Protein AF-A0A1P8FE04-F1 (afdb_monomer_lite)

Foldseek 3Di:
DAAEDPQRLVLVVVVVVPDDDFQKEWEKEWAAWDWDWDQDPVRDIDIDTDHTPGIFIDIDGDDPPDPDPPQWDDHDDSYTYHYYCVVPPDDQQYFYWYDDPNGTGTDHDDD

Secondary structure (DSSP, 8-state):
-EEE-HHHHHHHHHHHHTS-S--EEEEEEEEPPPEEEEE-TTS-EEEEEPPP-EEEEEEEEPPTTS---TTPEEEETTEEEEEE-TT-SS----EEEEEETTEEEEEEPP-

Radius of gyration: 17.4 Å; chains: 1; bounding box: 51×31×40 Å

Structure (mmCIF, N/CA/C/O backbone):
data_AF-A0A1P8FE04-F1
#
_entry.id   AF-A0A1P8FE04-F1
#
loop_
_atom_site.group_PDB
_atom_site.id
_atom_site.type_symbol
_atom_site.label_atom_id
_atom_site.label_alt_id
_atom_site.label_comp_id
_atom_site.label_asym_id
_atom_site.label_entity_id
_atom_site.label_seq_id
_atom_site.pdbx_PDB_ins_code
_atom_site.Cartn_x
_atom_site.Cartn_y
_atom_site.Cartn_z
_atom_site.occupancy
_atom_site.B_iso_or_equiv
_atom_site.auth_seq_id
_atom_site.auth_comp_id
_atom_site.auth_asym_id
_atom_site.auth_atom_id
_atom_site.pdbx_PDB_model_num
ATOM 1 N N . MET A 1 1 ? -10.064 -2.441 -7.027 1.00 86.00 1 MET A N 1
ATOM 2 C CA . MET A 1 1 ? -10.520 -2.697 -5.636 1.00 86.00 1 MET A CA 1
ATOM 3 C C . MET A 1 1 ? -9.326 -3.151 -4.806 1.00 86.00 1 MET A C 1
ATOM 5 O O . MET A 1 1 ? -8.525 -3.913 -5.338 1.00 86.00 1 MET A O 1
ATOM 9 N N . VAL A 1 2 ? -9.183 -2.669 -3.567 1.00 91.25 2 VAL A N 1
ATOM 10 C CA . VAL A 1 2 ? -8.090 -3.050 -2.648 1.00 91.25 2 VAL A CA 1
ATOM 11 C C . VAL A 1 2 ? -8.651 -3.925 -1.538 1.00 91.25 2 VAL A C 1
ATOM 13 O O . VAL A 1 2 ? -9.705 -3.609 -0.995 1.00 91.25 2 VAL A O 1
ATOM 16 N N . THR A 1 3 ? -7.967 -5.018 -1.221 1.00 94.31 3 THR A N 1
ATOM 17 C CA . THR A 1 3 ? -8.332 -5.928 -0.127 1.00 94.31 3 THR A CA 1
ATOM 18 C C . THR A 1 3 ? -7.157 -6.115 0.825 1.00 94.31 3 THR A C 1
ATOM 20 O O . THR A 1 3 ? -6.011 -5.853 0.459 1.00 94.31 3 THR A O 1
ATOM 23 N N . LEU A 1 4 ? -7.440 -6.540 2.055 1.00 95.25 4 LEU A N 1
ATOM 24 C CA . LEU A 1 4 ? -6.432 -6.869 3.056 1.00 95.25 4 LEU A CA 1
ATOM 25 C C . LEU A 1 4 ? -6.477 -8.369 3.344 1.00 95.25 4 LEU A C 1
ATOM 27 O O . LEU A 1 4 ? -7.544 -8.915 3.625 1.00 95.25 4 LEU A O 1
ATOM 31 N N . SER A 1 5 ? -5.314 -9.013 3.337 1.00 95.81 5 SER A N 1
ATOM 32 C CA . SER A 1 5 ? -5.158 -10.342 3.939 1.00 95.81 5 SER A CA 1
ATOM 33 C C . SER A 1 5 ? -5.390 -10.289 5.457 1.00 95.81 5 SER A C 1
ATOM 35 O O . SER A 1 5 ? -5.306 -9.227 6.085 1.00 95.81 5 SER A O 1
ATOM 37 N N . ARG A 1 6 ? -5.632 -11.448 6.080 1.00 95.38 6 ARG A N 1
ATOM 38 C CA . ARG A 1 6 ? -5.832 -11.537 7.539 1.00 95.38 6 ARG A CA 1
ATOM 39 C C . ARG A 1 6 ? -4.591 -11.095 8.308 1.00 95.38 6 ARG A C 1
ATOM 41 O O . ARG A 1 6 ? -4.698 -10.440 9.340 1.00 95.38 6 ARG A O 1
ATOM 48 N N . GLU A 1 7 ? -3.418 -11.422 7.787 1.00 95.38 7 GLU A N 1
ATOM 49 C CA . GLU A 1 7 ? -2.123 -11.071 8.355 1.00 95.38 7 GLU A CA 1
ATOM 50 C C . GLU A 1 7 ? -1.889 -9.558 8.288 1.00 95.38 7 GLU A C 1
ATOM 52 O O . GLU A 1 7 ? -1.388 -8.969 9.245 1.00 95.38 7 GLU A O 1
ATOM 57 N N . ALA A 1 8 ? -2.305 -8.910 7.194 1.00 94.50 8 ALA A N 1
ATOM 58 C CA . ALA A 1 8 ? -2.249 -7.456 7.070 1.00 94.50 8 ALA A CA 1
ATOM 59 C C . ALA A 1 8 ? -3.175 -6.757 8.068 1.00 94.50 8 ALA A C 1
ATOM 61 O O . ALA A 1 8 ? -2.746 -5.798 8.708 1.00 94.50 8 ALA A O 1
ATOM 62 N N . VAL A 1 9 ? -4.397 -7.265 8.255 1.00 94.62 9 VAL A N 1
ATOM 63 C CA . VAL A 1 9 ? -5.325 -6.760 9.280 1.00 94.62 9 VAL A CA 1
ATOM 64 C C . VAL A 1 9 ? -4.702 -6.866 10.673 1.00 94.62 9 VAL A C 1
ATOM 66 O O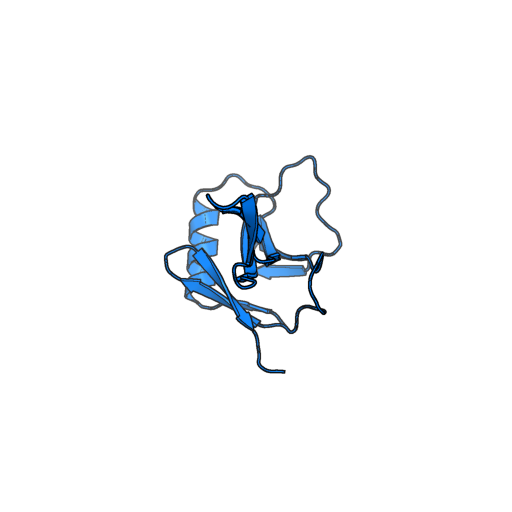 . VAL A 1 9 ? -4.571 -5.855 11.361 1.00 94.62 9 VAL A O 1
ATOM 69 N N . ALA A 1 10 ? -4.223 -8.054 11.052 1.00 93.56 10 ALA A N 1
ATOM 70 C CA . ALA A 1 10 ? -3.605 -8.274 12.358 1.00 93.56 10 ALA A CA 1
ATOM 71 C C . ALA A 1 10 ? -2.371 -7.381 12.577 1.00 93.56 10 ALA A C 1
ATOM 73 O O . ALA A 1 10 ? -2.142 -6.872 13.676 1.00 93.56 10 ALA A O 1
ATOM 74 N N . ARG A 1 11 ? -1.571 -7.153 11.526 1.00 92.19 11 ARG A N 1
ATOM 75 C CA . ARG A 1 11 ? -0.397 -6.278 11.595 1.00 92.19 11 ARG A CA 1
ATOM 76 C C . ARG A 1 11 ? -0.778 -4.814 11.783 1.00 92.19 11 ARG A C 1
ATOM 78 O O . ARG A 1 11 ? -0.124 -4.138 12.574 1.00 92.19 11 ARG A O 1
ATOM 85 N N . ILE A 1 12 ? -1.803 -4.334 11.078 1.00 92.00 12 ILE A N 1
ATOM 86 C CA . ILE A 1 12 ? -2.337 -2.980 11.256 1.00 92.00 12 ILE A CA 1
ATOM 87 C C . ILE A 1 12 ? -2.799 -2.805 12.701 1.00 92.00 12 ILE A C 1
ATOM 89 O O . ILE A 1 12 ? -2.305 -1.920 13.389 1.00 92.00 12 ILE A O 1
ATOM 93 N N . GLU A 1 13 ? -3.668 -3.687 13.189 1.00 91.75 13 GLU A N 1
ATOM 94 C CA . GLU A 1 13 ? -4.211 -3.606 14.550 1.00 91.75 13 GLU A CA 1
ATOM 95 C C . GLU A 1 13 ? -3.105 -3.619 15.610 1.00 91.75 13 GLU A C 1
ATOM 97 O O . GLU A 1 13 ? -3.118 -2.813 16.542 1.00 91.75 13 GLU A O 1
ATOM 102 N N . HIS A 1 14 ? -2.090 -4.467 15.428 1.00 90.31 14 HIS A N 1
ATOM 103 C CA . HIS A 1 14 ? -0.929 -4.499 16.307 1.00 90.31 14 HIS A CA 1
ATOM 104 C C . HIS A 1 14 ? -0.160 -3.167 16.316 1.00 90.31 14 HIS A C 1
ATOM 106 O O . HIS A 1 14 ? 0.172 -2.670 17.391 1.00 90.31 14 HIS A O 1
ATOM 112 N N . LEU A 1 15 ? 0.099 -2.568 15.148 1.00 87.50 15 LEU A N 1
ATOM 113 C CA . LEU A 1 15 ? 0.811 -1.288 15.046 1.00 87.50 15 LEU A CA 1
ATOM 114 C C . LEU A 1 15 ? 0.011 -0.129 15.654 1.00 87.50 15 LEU A C 1
ATOM 116 O O . LEU A 1 15 ? 0.595 0.729 16.312 1.00 87.50 15 LEU A O 1
ATOM 120 N N . LEU A 1 16 ? -1.313 -0.134 15.490 1.00 86.56 16 LEU A N 1
ATOM 121 C CA . LEU A 1 16 ? -2.196 0.880 16.067 1.00 86.56 16 LEU A CA 1
ATOM 122 C C . LEU A 1 16 ? -2.300 0.770 17.589 1.00 86.56 16 LEU A C 1
ATOM 124 O O . LEU A 1 16 ? -2.359 1.790 18.267 1.00 86.56 16 LEU A O 1
ATOM 128 N N . SER A 1 17 ? -2.275 -0.446 18.143 1.00 85.19 17 SER A N 1
ATOM 129 C CA . SER A 1 17 ? -2.424 -0.653 19.591 1.00 85.19 17 SER A CA 1
ATOM 130 C C . SER A 1 17 ? -1.330 0.011 20.442 1.00 85.19 17 SER A C 1
ATOM 132 O O . SER A 1 17 ? -1.557 0.294 21.616 1.00 85.19 17 SER A O 1
ATOM 134 N N . GLY A 1 18 ? -0.152 0.266 19.860 1.00 79.00 18 GLY A N 1
ATOM 135 C CA . GLY A 1 18 ? 0.982 0.918 20.522 1.00 79.00 18 GLY A CA 1
ATOM 136 C C . GLY A 1 18 ? 1.225 2.367 20.094 1.00 79.00 18 GLY A C 1
ATOM 137 O O . GLY A 1 18 ? 2.242 2.941 20.479 1.00 79.00 18 GLY A O 1
ATOM 138 N N . ALA A 1 19 ? 0.347 2.941 19.271 1.00 77.31 19 ALA A N 1
ATOM 139 C CA . ALA A 1 19 ? 0.528 4.257 18.678 1.00 77.31 19 ALA A CA 1
ATOM 140 C C . ALA A 1 19 ? -0.246 5.366 19.406 1.00 77.31 19 ALA A C 1
ATOM 142 O O . ALA A 1 19 ? -1.304 5.137 19.987 1.00 77.31 19 ALA A O 1
ATOM 143 N N . GLU A 1 20 ? 0.259 6.599 19.313 1.00 73.69 20 GLU A N 1
ATOM 144 C CA . GLU A 1 20 ? -0.521 7.789 19.665 1.00 73.69 20 GLU A CA 1
ATOM 145 C C . GLU A 1 20 ? -1.707 7.973 18.696 1.00 73.69 20 GLU A C 1
ATOM 147 O O . GLU A 1 20 ? -1.614 7.564 17.533 1.00 73.69 20 GLU A O 1
ATOM 152 N N . PRO A 1 21 ? -2.817 8.595 19.140 1.00 65.44 21 PRO A N 1
ATOM 153 C CA . PRO A 1 21 ? -3.974 8.857 18.291 1.00 65.44 21 PRO A CA 1
ATOM 154 C C . PRO A 1 21 ? -3.615 9.869 17.195 1.00 65.44 21 PRO A C 1
ATOM 156 O O . PRO A 1 21 ? -3.572 11.079 17.420 1.00 65.44 21 PRO A O 1
ATOM 159 N N . ILE A 1 22 ? -3.345 9.346 16.002 1.00 75.75 22 ILE A N 1
ATOM 160 C CA . ILE A 1 22 ? -3.048 10.083 14.772 1.00 75.75 22 ILE A CA 1
ATOM 161 C C . ILE A 1 22 ? -3.822 9.451 13.617 1.00 75.75 22 ILE A C 1
ATOM 163 O O . ILE A 1 22 ? -4.171 8.273 13.679 1.00 75.75 22 ILE A O 1
ATOM 167 N N . ASP A 1 23 ? -4.058 10.206 12.546 1.00 78.56 23 ASP A N 1
ATOM 168 C CA . ASP A 1 23 ? -4.640 9.635 11.331 1.00 78.56 23 ASP A CA 1
ATOM 169 C C . ASP A 1 23 ? -3.641 8.657 10.694 1.00 78.56 23 ASP A C 1
ATOM 171 O O . ASP A 1 23 ? -2.502 9.019 10.379 1.00 78.56 23 ASP A O 1
ATOM 175 N N . TRP A 1 24 ? -4.052 7.409 10.492 1.00 86.31 24 TRP A N 1
ATOM 176 C CA . TRP A 1 24 ? -3.207 6.378 9.895 1.00 86.31 24 TRP A CA 1
ATOM 177 C C . TRP A 1 24 ? -3.556 6.167 8.432 1.00 86.31 24 TRP A C 1
ATOM 179 O O . TRP A 1 24 ? -4.724 6.042 8.061 1.00 86.31 24 TRP A O 1
ATOM 189 N N . PHE A 1 25 ? -2.528 6.084 7.591 1.00 88.38 25 PHE A N 1
ATOM 190 C CA . PHE A 1 25 ? -2.696 5.850 6.166 1.00 88.38 25 PHE A CA 1
ATOM 191 C C . PHE A 1 25 ? -1.918 4.624 5.732 1.00 88.38 25 PHE A C 1
ATOM 193 O O . PHE A 1 25 ? -0.713 4.527 5.959 1.00 88.38 25 PHE A O 1
ATOM 200 N N . LEU A 1 26 ? -2.598 3.717 5.040 1.00 91.25 26 LEU A N 1
ATOM 201 C CA . LEU A 1 26 ? -1.929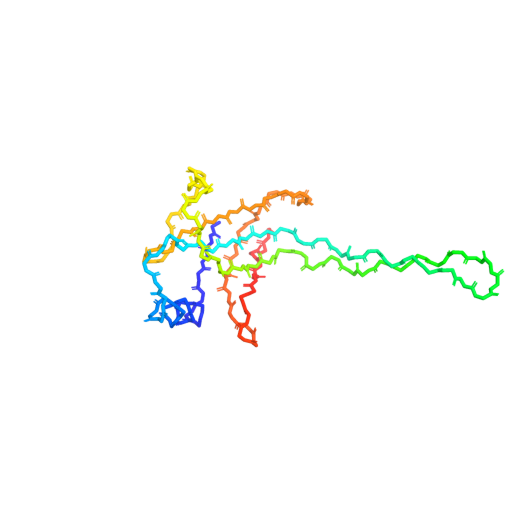 2.740 4.203 1.00 91.25 26 LEU A CA 1
ATOM 202 C C . LEU A 1 26 ? -1.715 3.372 2.827 1.00 91.25 26 LEU A C 1
ATOM 204 O O . LEU A 1 26 ? -2.671 3.659 2.106 1.00 91.25 26 LEU A O 1
ATOM 208 N N . VAL A 1 27 ? -0.458 3.616 2.478 1.00 91.19 27 VAL A N 1
ATOM 209 C CA . VAL A 1 27 ? -0.060 4.264 1.232 1.00 91.19 27 VAL A CA 1
ATOM 210 C C . VAL A 1 27 ? 0.378 3.203 0.235 1.00 91.19 27 VAL A C 1
ATOM 212 O O . VAL A 1 27 ? 1.357 2.502 0.474 1.00 91.19 27 VAL A O 1
ATOM 215 N N . ILE A 1 28 ? -0.318 3.110 -0.895 1.00 92.06 28 ILE A N 1
ATOM 216 C CA . ILE A 1 28 ? 0.108 2.318 -2.051 1.00 92.06 28 ILE A CA 1
ATOM 217 C C . ILE A 1 28 ? 0.778 3.262 -3.045 1.00 92.06 28 ILE A C 1
ATOM 219 O O . ILE A 1 28 ? 0.163 4.235 -3.473 1.00 92.06 28 ILE A O 1
ATOM 223 N N . SER A 1 29 ? 2.027 2.996 -3.420 1.00 90.31 29 SER A N 1
ATOM 224 C CA . SER A 1 29 ? 2.780 3.842 -4.355 1.00 90.31 29 SER A CA 1
ATOM 225 C C . SER A 1 29 ? 3.605 3.020 -5.340 1.00 90.31 29 SER A C 1
ATOM 227 O O . SER A 1 29 ? 3.915 1.859 -5.075 1.00 90.31 29 SER A O 1
ATOM 229 N N . TRP A 1 30 ? 3.948 3.607 -6.488 1.00 89.75 30 TRP A N 1
ATOM 230 C CA . TRP A 1 30 ? 4.855 2.984 -7.452 1.00 89.75 30 TRP A CA 1
ATOM 231 C C . TRP A 1 30 ? 6.306 3.353 -7.150 1.00 89.75 30 TRP A C 1
ATOM 233 O O . TRP A 1 30 ? 6.661 4.533 -7.097 1.00 89.75 30 TRP A O 1
ATOM 243 N N . ARG A 1 31 ? 7.169 2.347 -7.003 1.00 87.31 31 ARG A N 1
ATOM 244 C CA . ARG A 1 31 ? 8.599 2.536 -6.770 1.00 87.31 31 ARG A CA 1
ATOM 245 C C . ARG A 1 31 ? 9.411 2.058 -7.969 1.00 87.31 31 ARG A C 1
ATOM 247 O O . ARG A 1 31 ? 9.404 0.887 -8.347 1.00 87.31 31 ARG A O 1
ATOM 254 N N . LYS A 1 32 ? 10.137 3.008 -8.558 1.00 81.81 32 LYS A N 1
ATOM 255 C CA . LYS A 1 32 ? 11.049 2.776 -9.678 1.00 81.81 32 LYS A CA 1
ATOM 256 C C . LYS A 1 32 ? 12.367 2.182 -9.187 1.00 81.81 32 LYS A C 1
ATOM 258 O O . LYS A 1 32 ? 12.863 2.584 -8.136 1.00 81.81 32 LYS A O 1
ATOM 263 N N . GLY A 1 33 ? 12.955 1.296 -9.982 1.00 78.12 33 GLY A N 1
ATOM 264 C CA . GLY A 1 33 ? 14.287 0.764 -9.736 1.00 78.12 33 GLY A CA 1
ATOM 265 C C . GLY A 1 33 ? 15.332 1.877 -9.795 1.00 78.12 33 GLY A C 1
ATOM 266 O O . GLY A 1 33 ? 15.263 2.797 -10.623 1.00 78.12 33 GLY A O 1
ATOM 267 N N . THR A 1 34 ? 16.314 1.812 -8.904 1.00 74.94 34 THR A N 1
ATOM 268 C CA . THR A 1 34 ? 17.459 2.721 -8.910 1.00 74.94 34 THR A CA 1
ATOM 269 C C . THR A 1 34 ? 18.349 2.451 -10.126 1.00 74.94 34 THR A C 1
ATOM 271 O O . THR A 1 34 ? 18.574 1.306 -10.534 1.00 74.94 34 THR A O 1
ATOM 274 N N . ALA A 1 35 ? 18.852 3.527 -10.732 1.00 74.00 35 ALA A N 1
ATOM 275 C CA . ALA A 1 35 ? 19.900 3.447 -11.739 1.00 74.00 35 ALA A CA 1
ATOM 276 C C . ALA A 1 35 ? 21.249 3.628 -11.044 1.00 74.00 35 ALA A C 1
ATOM 278 O O . ALA A 1 35 ? 21.474 4.648 -10.393 1.00 74.00 35 ALA A O 1
ATOM 279 N N . ASP A 1 36 ? 22.130 2.647 -11.190 1.00 72.06 36 ASP A N 1
ATOM 280 C CA . ASP A 1 36 ? 23.504 2.720 -10.724 1.00 72.06 36 ASP A CA 1
ATOM 281 C C . ASP A 1 36 ? 24.411 3.038 -11.916 1.00 72.06 36 ASP A C 1
ATOM 283 O O . ASP A 1 36 ? 24.424 2.330 -12.930 1.00 72.06 36 ASP A O 1
ATOM 287 N N . VAL A 1 37 ? 25.128 4.153 -11.805 1.00 73.25 37 VAL A N 1
ATOM 288 C CA . VAL A 1 37 ? 26.017 4.669 -12.844 1.00 73.25 37 VAL A CA 1
ATOM 289 C C . VAL A 1 37 ? 27.430 4.59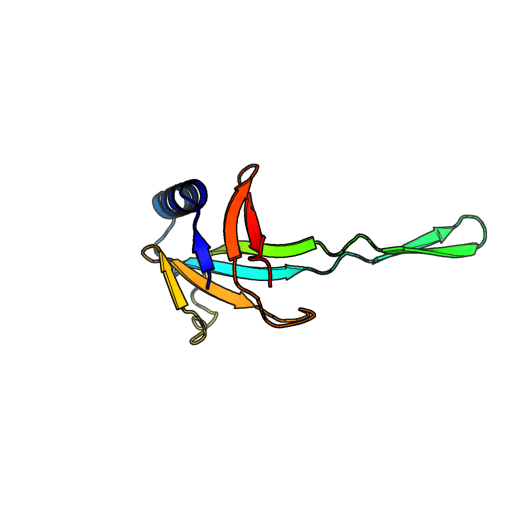9 -12.306 1.00 73.25 37 VAL A C 1
ATOM 291 O O . VAL A 1 37 ? 27.812 5.371 -11.425 1.00 73.25 37 VAL A O 1
ATOM 294 N N . ARG A 1 38 ? 28.225 3.677 -12.846 1.00 76.19 38 ARG A N 1
ATOM 295 C CA . ARG A 1 38 ? 29.596 3.440 -12.385 1.00 76.19 38 ARG A CA 1
ATOM 296 C C . ARG A 1 38 ? 30.569 3.711 -13.520 1.00 76.19 38 ARG A C 1
ATOM 298 O O . ARG A 1 38 ? 30.383 3.213 -14.627 1.00 76.19 38 ARG A O 1
ATOM 305 N N . ARG A 1 39 ? 31.640 4.460 -13.251 1.00 63.69 39 ARG A N 1
ATOM 306 C CA . ARG A 1 39 ? 32.789 4.508 -14.166 1.00 63.69 39 ARG A CA 1
ATOM 307 C C . ARG A 1 39 ? 33.600 3.230 -14.010 1.00 63.69 39 ARG A C 1
ATOM 309 O O . ARG A 1 39 ? 33.976 2.870 -12.896 1.00 63.69 39 ARG A O 1
ATOM 316 N N . THR A 1 40 ? 33.846 2.542 -15.115 1.00 71.06 40 THR A N 1
ATOM 317 C CA . THR A 1 40 ? 34.722 1.373 -15.152 1.00 71.06 40 THR A CA 1
ATOM 318 C C . THR A 1 40 ? 36.184 1.827 -15.119 1.00 71.06 40 THR A C 1
ATOM 320 O O . THR A 1 40 ? 36.516 2.963 -15.471 1.00 71.06 40 THR A O 1
ATOM 323 N N . GLY A 1 41 ? 37.088 0.931 -14.713 1.00 66.06 41 GLY A N 1
ATOM 324 C CA . GLY A 1 41 ? 38.532 1.203 -14.684 1.00 66.06 41 GLY A CA 1
ATOM 325 C C . GLY A 1 41 ? 39.156 1.516 -16.055 1.00 66.06 41 GLY A C 1
ATOM 326 O O . GLY A 1 41 ? 40.296 1.961 -16.106 1.00 66.06 41 GLY A O 1
ATOM 327 N N . THR A 1 42 ? 38.418 1.317 -17.153 1.00 77.50 42 THR A N 1
ATOM 328 C CA . THR A 1 42 ? 38.827 1.615 -18.538 1.00 77.50 42 THR A CA 1
ATOM 329 C C . THR A 1 42 ? 38.367 2.996 -19.021 1.00 77.50 42 THR A C 1
ATOM 331 O O . THR A 1 42 ? 38.664 3.376 -20.150 1.00 77.50 42 THR A O 1
ATOM 334 N N . GLY A 1 43 ? 37.663 3.767 -18.182 1.00 72.38 43 GLY A N 1
ATOM 335 C CA . GLY A 1 43 ? 37.113 5.079 -18.543 1.00 72.38 43 GLY A CA 1
ATOM 336 C C . GLY A 1 43 ? 35.722 5.026 -19.185 1.00 72.38 43 GLY A C 1
ATOM 337 O O . GLY A 1 43 ? 35.150 6.076 -19.477 1.00 72.38 43 GLY A O 1
ATOM 338 N N . GLU A 1 44 ? 35.150 3.833 -19.357 1.00 76.06 44 GLU A N 1
ATOM 339 C CA . GLU A 1 44 ? 33.779 3.652 -19.836 1.00 76.06 44 GLU A CA 1
ATOM 340 C C . GLU A 1 44 ? 32.766 3.888 -18.704 1.00 76.06 44 GLU A C 1
ATOM 342 O O . GLU A 1 44 ? 33.076 3.801 -17.513 1.00 76.06 44 GLU A O 1
ATOM 347 N N . VAL A 1 45 ? 31.524 4.207 -19.065 1.00 76.25 45 VAL A N 1
ATOM 348 C CA . VAL A 1 45 ? 30.421 4.350 -18.107 1.00 76.25 45 VAL A CA 1
ATOM 349 C C . VAL A 1 45 ? 29.533 3.118 -18.216 1.00 76.25 45 VAL A C 1
ATOM 351 O O . VAL A 1 45 ? 28.929 2.879 -19.259 1.00 76.25 45 VAL A O 1
ATOM 354 N N . SER A 1 46 ? 29.446 2.349 -17.133 1.00 74.88 46 SER A N 1
ATOM 355 C CA . SER A 1 46 ? 28.504 1.243 -16.999 1.00 74.88 46 SER A CA 1
ATOM 356 C C . SER A 1 46 ? 27.203 1.743 -16.380 1.00 74.88 46 SER A C 1
ATOM 358 O O . SER A 1 46 ? 27.210 2.428 -15.352 1.00 74.88 46 SER A O 1
ATOM 360 N N . TRP A 1 47 ? 26.094 1.384 -17.021 1.00 70.06 47 TRP A N 1
ATOM 361 C CA . TRP A 1 47 ? 24.742 1.679 -16.568 1.00 70.06 47 TRP A CA 1
ATOM 362 C C . TRP A 1 47 ? 24.082 0.364 -16.169 1.00 70.06 47 TRP A C 1
ATOM 364 O O . TRP A 1 47 ? 23.791 -0.469 -17.027 1.00 70.06 47 TRP A O 1
ATOM 374 N N . ALA A 1 48 ? 23.833 0.176 -14.877 1.00 73.38 48 ALA A N 1
ATOM 375 C CA . ALA A 1 48 ? 23.040 -0.938 -14.380 1.00 73.38 48 ALA A CA 1
ATOM 376 C C . ALA A 1 48 ? 21.726 -0.384 -13.831 1.00 73.38 48 ALA A C 1
ATOM 378 O O . ALA A 1 48 ? 21.724 0.476 -12.951 1.00 73.38 48 ALA A O 1
ATOM 379 N N . ARG A 1 49 ? 20.593 -0.859 -14.350 1.00 68.69 49 ARG A N 1
ATOM 380 C CA . ARG A 1 49 ? 19.288 -0.540 -13.769 1.00 68.69 49 ARG A CA 1
ATOM 381 C C . ARG A 1 49 ? 18.840 -1.712 -12.920 1.00 68.69 49 ARG A C 1
ATOM 383 O O . ARG A 1 49 ? 18.774 -2.833 -13.422 1.00 68.69 49 ARG A O 1
ATOM 390 N N . THR A 1 50 ? 18.529 -1.456 -11.656 1.00 77.88 50 THR A N 1
ATOM 391 C CA . THR A 1 50 ? 17.767 -2.437 -10.884 1.00 77.88 50 THR A CA 1
ATOM 392 C C . THR A 1 50 ? 16.354 -2.539 -11.473 1.00 77.88 50 THR A C 1
ATOM 394 O O . THR A 1 50 ? 15.852 -1.548 -12.018 1.00 77.88 50 THR A O 1
ATOM 397 N N . PRO A 1 51 ? 15.724 -3.726 -11.447 1.00 79.56 51 PRO A N 1
ATOM 398 C CA . PRO A 1 51 ? 14.327 -3.862 -11.843 1.00 79.56 51 PRO A CA 1
ATOM 399 C C . PRO A 1 51 ? 13.442 -2.917 -11.025 1.00 79.56 51 PRO A C 1
ATOM 401 O O . PRO A 1 51 ? 13.751 -2.625 -9.870 1.00 79.56 51 PRO A O 1
ATOM 404 N N . ASP A 1 52 ? 12.344 -2.450 -11.617 1.00 83.31 52 ASP A N 1
ATOM 405 C CA . ASP A 1 52 ? 11.347 -1.698 -10.860 1.00 83.31 52 ASP A CA 1
ATOM 406 C C . ASP A 1 52 ? 10.777 -2.580 -9.740 1.00 83.31 52 ASP A C 1
ATOM 408 O O . ASP A 1 52 ? 10.411 -3.730 -9.978 1.00 83.31 52 ASP A O 1
ATOM 412 N N . GLU A 1 53 ? 10.696 -2.039 -8.521 1.00 81.12 53 GLU A N 1
ATOM 413 C CA . GLU A 1 53 ? 10.070 -2.730 -7.382 1.00 81.12 53 GLU A CA 1
ATOM 414 C C . GLU A 1 53 ? 8.549 -2.843 -7.571 1.00 81.12 53 GLU A C 1
ATOM 416 O O . GLU A 1 53 ? 7.911 -3.748 -7.037 1.00 81.12 53 GLU A O 1
ATOM 421 N N . GLY A 1 54 ? 7.973 -1.944 -8.373 1.00 87.88 54 GLY A N 1
ATOM 422 C CA . GLY A 1 54 ? 6.562 -1.944 -8.721 1.00 87.88 54 GLY A CA 1
ATOM 423 C C . GLY A 1 54 ? 5.697 -1.271 -7.660 1.00 87.88 54 GLY A C 1
ATOM 424 O O . GLY A 1 54 ? 6.103 -0.285 -7.041 1.00 87.88 54 GLY A O 1
ATOM 425 N N . TRP A 1 55 ? 4.474 -1.768 -7.478 1.00 90.75 55 TRP A N 1
ATOM 426 C CA . TRP A 1 55 ? 3.559 -1.254 -6.462 1.00 90.75 55 TRP A CA 1
ATOM 427 C C . TRP A 1 55 ? 3.949 -1.761 -5.075 1.00 90.75 55 TRP A C 1
ATOM 429 O O . TRP A 1 55 ? 3.997 -2.965 -4.832 1.00 90.75 55 TRP A O 1
ATOM 439 N N . VAL A 1 56 ? 4.173 -0.833 -4.151 1.00 90.38 56 VAL A N 1
ATOM 440 C CA . VAL A 1 56 ? 4.520 -1.111 -2.754 1.00 90.38 56 VAL A CA 1
ATOM 441 C C . VAL A 1 56 ? 3.472 -0.518 -1.821 1.00 90.38 56 VAL A C 1
ATOM 443 O O . VAL A 1 56 ? 2.828 0.472 -2.169 1.00 90.38 56 VAL A O 1
ATOM 446 N N . ALA A 1 57 ? 3.308 -1.118 -0.642 1.00 91.75 57 ALA A N 1
ATOM 447 C CA . ALA A 1 57 ? 2.423 -0.626 0.407 1.00 91.75 57 ALA A CA 1
ATOM 448 C C . ALA A 1 57 ? 3.228 -0.277 1.660 1.00 91.75 57 ALA A C 1
ATOM 450 O O . ALA A 1 57 ? 4.101 -1.034 2.074 1.00 91.75 57 ALA A O 1
ATOM 451 N N . GLU A 1 58 ? 2.908 0.849 2.282 1.00 90.50 58 GLU A N 1
ATOM 452 C CA . GLU A 1 58 ? 3.528 1.296 3.527 1.00 90.50 58 GLU A CA 1
ATOM 453 C C . GLU A 1 58 ? 2.456 1.840 4.469 1.00 90.50 58 GLU A C 1
ATOM 455 O O . GLU A 1 58 ? 1.581 2.594 4.049 1.00 90.50 58 GLU A O 1
ATOM 460 N N . LEU A 1 59 ? 2.513 1.461 5.747 1.00 88.12 59 LEU A N 1
ATOM 461 C CA . LEU A 1 59 ? 1.659 2.055 6.770 1.00 88.12 59 LEU A CA 1
ATOM 462 C C . LEU A 1 59 ? 2.389 3.247 7.390 1.00 88.12 59 LEU A C 1
ATOM 464 O O . LEU A 1 59 ? 3.435 3.077 8.014 1.00 88.12 59 LEU A O 1
ATOM 468 N N . ALA A 1 60 ? 1.822 4.438 7.236 1.00 82.06 60 ALA A N 1
ATOM 469 C CA . ALA A 1 60 ? 2.397 5.678 7.724 1.00 82.06 60 ALA A CA 1
ATOM 470 C C . ALA A 1 60 ? 1.407 6.428 8.621 1.00 82.06 60 ALA A C 1
ATOM 472 O O . ALA A 1 60 ? 0.241 6.627 8.274 1.00 82.06 60 ALA A O 1
ATOM 473 N N . GLY A 1 61 ? 1.907 6.885 9.768 1.00 74.06 61 GLY A N 1
ATOM 474 C CA . GLY A 1 61 ? 1.205 7.827 10.628 1.00 74.06 61 GLY A CA 1
ATOM 475 C C . GLY A 1 61 ? 1.283 9.232 10.043 1.00 74.06 61 GLY A C 1
ATOM 476 O O . GLY A 1 61 ? 2.362 9.720 9.687 1.00 74.06 61 GLY A O 1
ATOM 477 N N . TRP A 1 62 ? 0.146 9.897 9.924 1.00 70.38 62 TRP A N 1
ATOM 478 C CA . TRP A 1 62 ? 0.087 11.247 9.402 1.00 70.38 62 TRP A CA 1
ATOM 479 C C . TRP A 1 62 ? 0.426 12.272 10.479 1.00 70.38 62 TRP A C 1
ATOM 481 O O . TRP A 1 62 ? 0.017 12.162 11.633 1.00 70.38 62 TRP A O 1
ATOM 491 N N . LYS A 1 63 ? 1.206 13.288 10.096 1.00 60.78 63 LYS A N 1
ATOM 492 C CA . LYS A 1 63 ? 1.599 14.368 11.005 1.00 60.78 63 LYS A CA 1
ATOM 493 C C . LYS A 1 63 ? 0.638 15.559 10.867 1.00 60.78 63 LYS A C 1
ATOM 495 O O . LYS A 1 63 ? 0.416 15.970 9.727 1.00 60.78 63 LYS A O 1
ATOM 500 N N . PRO A 1 64 ? 0.229 16.200 11.985 1.00 52.47 64 PRO A N 1
ATOM 501 C CA . PRO A 1 64 ? -0.739 17.310 12.072 1.00 52.47 64 PRO A CA 1
ATOM 502 C C . PRO A 1 64 ? -0.619 18.452 11.050 1.00 52.47 64 PRO A C 1
ATOM 504 O O . PRO A 1 64 ? -1.583 19.165 10.797 1.00 52.47 64 PRO A O 1
ATOM 507 N N . ASN A 1 65 ? 0.557 18.646 10.450 1.00 55.47 65 ASN A N 1
ATOM 508 C CA . ASN A 1 65 ? 0.873 19.797 9.603 1.00 55.47 65 ASN A CA 1
ATOM 509 C C . ASN A 1 65 ? 0.769 19.524 8.090 1.00 55.47 65 ASN A C 1
ATOM 511 O O . ASN A 1 65 ? 1.276 20.318 7.298 1.00 55.47 65 ASN A O 1
ATOM 515 N N . LYS A 1 66 ? 0.186 18.401 7.650 1.00 53.72 66 LYS A N 1
ATOM 516 C CA . LYS A 1 66 ? 0.161 18.018 6.225 1.00 53.72 66 LYS A CA 1
ATOM 517 C C . LYS A 1 66 ? -1.243 17.692 5.712 1.00 53.72 66 LYS A C 1
ATOM 519 O O . LYS A 1 66 ? -1.425 16.550 5.378 1.00 53.72 66 LYS A O 1
ATOM 524 N N . SER A 1 67 ? -2.222 18.606 5.669 1.00 52.19 67 SER A N 1
ATOM 525 C CA . SER A 1 67 ? -3.663 18.351 5.346 1.00 52.19 67 SER A CA 1
ATOM 526 C C . SER A 1 67 ? -4.058 16.901 4.954 1.00 52.19 67 SER A C 1
ATOM 528 O O . SER A 1 67 ? -3.561 16.420 3.927 1.00 52.19 67 SER A O 1
ATOM 530 N N . PRO A 1 68 ? -4.933 16.197 5.712 1.00 56.69 68 PRO A N 1
ATOM 531 C CA . PRO A 1 68 ? -5.371 14.853 5.345 1.00 56.69 68 PRO A CA 1
ATOM 532 C C . PRO A 1 68 ? -5.841 14.901 3.899 1.00 56.69 68 PRO A C 1
ATOM 534 O O . PRO A 1 68 ? -6.632 15.769 3.537 1.00 56.69 68 PRO A O 1
ATOM 537 N N . ARG A 1 69 ? -5.260 14.062 3.045 1.00 63.19 69 ARG A N 1
ATOM 538 C CA . ARG A 1 69 ? -5.579 14.098 1.622 1.00 63.19 69 ARG A CA 1
ATOM 539 C C . ARG A 1 69 ? -7.053 13.727 1.457 1.00 63.19 69 ARG A C 1
ATOM 541 O O . ARG A 1 69 ? -7.447 12.620 1.838 1.00 63.19 69 ARG A O 1
ATOM 548 N N . ASP A 1 70 ? -7.859 14.661 0.947 1.00 65.69 70 ASP A N 1
ATOM 549 C CA . ASP A 1 70 ? -9.300 14.478 0.697 1.00 65.69 70 ASP A CA 1
ATOM 550 C C . ASP A 1 70 ? -9.565 13.286 -0.241 1.00 65.69 70 ASP A C 1
ATOM 552 O O . ASP A 1 70 ? -10.616 12.657 -0.199 1.00 65.69 70 ASP A O 1
ATOM 556 N N . ASP A 1 71 ? -8.558 12.927 -1.031 1.00 72.38 71 ASP A N 1
ATOM 557 C CA . ASP A 1 71 ? -8.460 11.790 -1.940 1.00 72.38 71 ASP A CA 1
ATOM 558 C C . ASP A 1 71 ? -8.257 10.422 -1.245 1.00 72.38 71 ASP A C 1
ATOM 560 O O . ASP A 1 71 ? -8.100 9.400 -1.914 1.00 72.38 71 ASP A O 1
ATOM 564 N N . SER A 1 72 ? -8.292 10.359 0.091 1.00 78.75 72 SER A N 1
ATOM 565 C CA . SER A 1 72 ? -8.171 9.104 0.845 1.00 78.75 72 SER A CA 1
ATOM 566 C C . SER A 1 72 ? -9.507 8.392 1.087 1.00 78.75 72 SER A C 1
ATOM 568 O O . SER A 1 72 ? -10.511 8.990 1.487 1.00 78.75 72 SER A O 1
ATOM 570 N N . MET A 1 73 ? -9.500 7.068 0.919 1.00 85.75 73 MET A N 1
ATOM 571 C CA . MET A 1 73 ? -10.675 6.204 1.080 1.00 85.75 73 MET A CA 1
ATOM 572 C C . MET A 1 73 ? -10.635 5.467 2.427 1.00 85.75 73 MET A C 1
ATOM 574 O O . MET A 1 73 ? -9.548 5.130 2.888 1.00 85.75 73 MET A O 1
ATOM 578 N N . PRO A 1 74 ? -11.769 5.166 3.078 1.00 87.06 74 PRO A N 1
ATOM 579 C CA . PRO A 1 74 ? -11.778 4.266 4.235 1.00 87.06 74 PRO A CA 1
ATOM 580 C C . PRO A 1 74 ? -11.215 2.882 3.874 1.00 87.06 74 PRO A C 1
ATOM 582 O O . PRO A 1 74 ? -11.497 2.382 2.783 1.00 87.06 74 PRO A O 1
ATOM 585 N N . LEU A 1 75 ? -10.437 2.267 4.773 1.00 88.31 75 LEU A N 1
ATOM 586 C CA . LEU A 1 75 ? -9.840 0.945 4.545 1.00 88.31 75 LEU A CA 1
ATOM 587 C C . LEU A 1 75 ? -10.174 -0.061 5.651 1.00 88.31 75 LEU A C 1
ATOM 5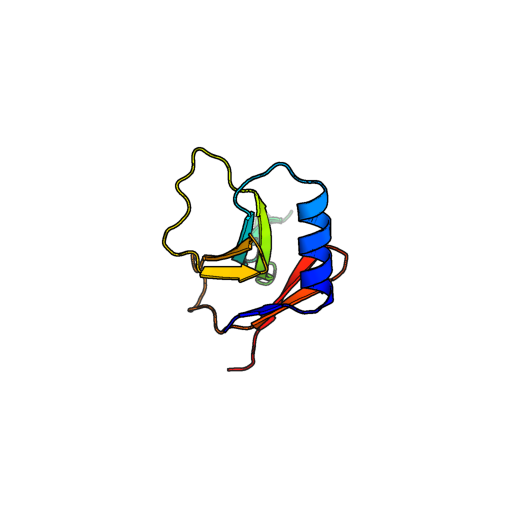89 O O . LEU A 1 75 ? -10.834 -1.059 5.375 1.00 88.31 75 LEU A O 1
ATOM 593 N N . HIS A 1 76 ? -9.706 0.178 6.879 1.00 87.06 76 HIS A N 1
ATOM 594 C CA . HIS A 1 76 ? -9.926 -0.714 8.025 1.00 87.06 76 HIS A CA 1
ATOM 595 C C . HIS A 1 76 ? -9.794 0.053 9.338 1.00 87.06 76 HIS A C 1
ATOM 597 O O . HIS A 1 76 ? -8.749 0.652 9.587 1.00 87.06 76 HIS A O 1
ATOM 603 N N . GLY A 1 77 ? -10.829 0.015 10.180 1.00 85.25 77 GLY A N 1
ATOM 604 C CA . GLY A 1 77 ? -10.870 0.803 11.416 1.00 85.25 77 GLY A CA 1
ATOM 605 C C . GLY A 1 77 ? -10.606 2.287 11.143 1.00 85.25 77 GLY A C 1
ATOM 606 O O . GLY A 1 77 ? -11.217 2.866 10.245 1.00 85.25 77 GLY A O 1
ATOM 607 N N . ASP A 1 78 ? -9.645 2.860 11.868 1.00 82.88 78 ASP A N 1
ATOM 608 C CA . ASP A 1 78 ? -9.207 4.256 11.717 1.00 82.88 78 ASP A CA 1
ATOM 609 C C . ASP A 1 78 ? -8.143 4.453 10.616 1.00 82.88 78 ASP A C 1
ATOM 611 O O . ASP A 1 78 ? -7.616 5.552 10.434 1.00 82.88 78 ASP A O 1
ATOM 615 N N . VAL A 1 79 ? -7.807 3.401 9.858 1.00 87.56 79 VAL A N 1
ATOM 616 C CA . VAL A 1 79 ? -6.853 3.484 8.745 1.00 87.56 79 VAL A CA 1
ATOM 617 C C . VAL A 1 79 ? -7.562 3.844 7.449 1.00 87.56 79 VAL A C 1
ATOM 619 O O . VAL A 1 79 ? -8.540 3.208 7.037 1.00 87.56 79 VAL A O 1
ATOM 622 N N . ARG A 1 80 ? -6.998 4.825 6.746 1.00 89.88 80 ARG A N 1
ATOM 623 C CA . ARG A 1 80 ? -7.424 5.249 5.411 1.00 89.88 80 ARG A CA 1
ATOM 624 C C . ARG A 1 80 ? -6.438 4.752 4.353 1.00 89.8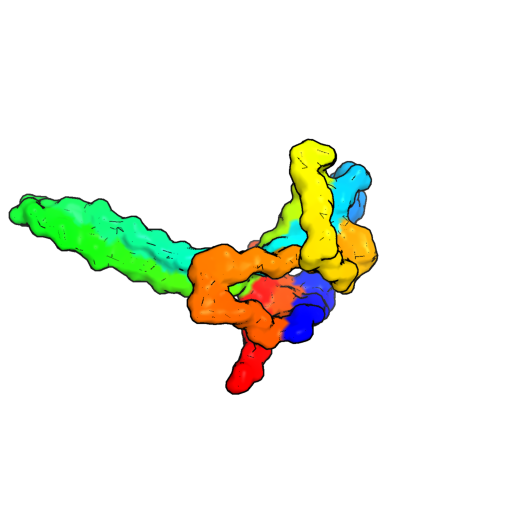8 80 ARG A C 1
ATOM 626 O O . ARG A 1 80 ? -5.240 4.651 4.589 1.00 89.88 80 ARG A O 1
ATOM 633 N N . LEU A 1 81 ? -6.931 4.435 3.167 1.00 89.38 81 LEU A N 1
ATOM 634 C CA . LEU A 1 81 ? -6.135 4.096 1.997 1.00 89.38 81 LEU A CA 1
ATOM 635 C C . LEU A 1 81 ? -5.790 5.365 1.218 1.00 89.38 81 LEU A C 1
ATOM 637 O O . LEU A 1 81 ? -6.670 6.174 0.916 1.00 89.38 81 LEU A O 1
ATOM 641 N N . LEU A 1 82 ? -4.525 5.489 0.827 1.00 89.56 82 LEU A N 1
ATOM 642 C CA . LEU A 1 82 ? -4.054 6.500 -0.109 1.00 89.56 82 LEU A CA 1
ATOM 643 C C . LEU A 1 82 ? -3.303 5.823 -1.256 1.00 89.56 82 LEU A C 1
ATOM 645 O O . LEU A 1 82 ? -2.317 5.129 -1.027 1.00 89.56 82 LEU A O 1
ATOM 649 N N . ILE A 1 83 ? -3.738 6.052 -2.491 1.00 88.75 83 ILE A N 1
ATOM 650 C CA . ILE A 1 83 ? -3.049 5.549 -3.682 1.00 88.75 83 ILE A CA 1
ATOM 651 C C . ILE A 1 83 ? -2.296 6.716 -4.318 1.00 88.75 83 ILE A C 1
ATOM 653 O O . ILE A 1 83 ? -2.885 7.725 -4.697 1.00 88.75 83 ILE A O 1
ATOM 657 N N . GLN A 1 84 ? -0.978 6.590 -4.412 1.00 88.69 84 GLN A N 1
ATOM 658 C CA . GLN A 1 84 ? -0.095 7.572 -5.024 1.00 88.69 84 GLN A CA 1
ATOM 659 C C . GLN A 1 84 ? 0.439 7.023 -6.341 1.00 88.69 84 GLN A C 1
ATOM 661 O O . GLN A 1 84 ? 1.395 6.253 -6.383 1.00 88.69 84 GLN A O 1
ATOM 666 N N . GLU A 1 85 ? -0.163 7.468 -7.435 1.00 85.50 85 GLU A N 1
ATOM 667 C CA . GLU A 1 85 ? 0.183 7.018 -8.789 1.00 85.50 85 GLU A CA 1
ATOM 668 C C . GLU A 1 85 ? 1.305 7.853 -9.421 1.00 85.50 85 GLU A C 1
ATOM 670 O O . GLU A 1 85 ? 1.590 7.748 -10.613 1.00 85.50 85 GLU A O 1
ATOM 675 N N . HIS A 1 86 ? 1.964 8.707 -8.632 1.00 78.12 86 HIS A N 1
ATOM 676 C CA . HIS A 1 86 ? 3.086 9.498 -9.115 1.00 78.12 86 HIS A CA 1
ATOM 677 C C . HIS A 1 86 ? 4.164 8.556 -9.666 1.00 78.12 86 HIS A C 1
ATOM 679 O O . HIS A 1 86 ? 4.631 7.663 -8.965 1.00 78.12 86 HIS A O 1
ATOM 685 N N . PHE A 1 87 ? 4.561 8.780 -10.921 1.00 80.44 87 PHE A N 1
ATOM 686 C CA . PHE A 1 87 ? 5.551 7.976 -11.653 1.00 80.44 87 PHE A CA 1
ATOM 687 C C . PHE A 1 87 ? 5.121 6.547 -12.016 1.00 80.44 87 PHE A C 1
ATOM 689 O O . PHE A 1 87 ? 5.931 5.822 -12.601 1.00 80.44 87 PHE A O 1
ATOM 696 N N . ALA A 1 88 ? 3.882 6.147 -11.717 1.00 85.69 88 ALA A N 1
ATOM 697 C CA . ALA A 1 88 ? 3.354 4.861 -12.143 1.00 85.69 88 ALA A CA 1
ATOM 698 C C . ALA A 1 88 ? 3.158 4.838 -13.672 1.00 85.69 88 ALA A C 1
ATOM 700 O O . ALA A 1 88 ? 2.758 5.847 -14.259 1.00 85.69 88 ALA A O 1
ATOM 701 N N . PRO A 1 89 ? 3.416 3.701 -14.343 1.00 84.81 89 PRO A N 1
ATOM 702 C CA . PRO A 1 89 ? 3.192 3.564 -15.785 1.00 84.81 89 PRO A CA 1
ATOM 703 C C . PRO A 1 89 ? 1.701 3.559 -16.165 1.00 84.81 89 PRO A C 1
ATOM 705 O O . PRO A 1 89 ? 1.366 3.704 -17.338 1.00 84.81 89 PRO A O 1
ATOM 708 N N . GLY A 1 90 ? 0.811 3.390 -15.187 1.00 87.12 90 GLY A N 1
ATOM 709 C CA . GLY A 1 90 ? -0.636 3.405 -15.346 1.00 87.12 90 GLY A CA 1
ATOM 710 C C . GLY A 1 90 ? -1.336 3.451 -13.986 1.00 87.12 90 GLY A C 1
ATOM 711 O O . GLY A 1 90 ? -0.656 3.402 -12.955 1.00 87.12 90 GLY A O 1
ATOM 712 N N . PRO A 1 91 ? -2.675 3.545 -13.976 1.00 88.56 91 PRO A N 1
ATOM 713 C CA . PRO A 1 91 ? -3.447 3.575 -12.743 1.00 88.56 91 PRO A CA 1
ATOM 714 C C . PRO A 1 91 ? -3.305 2.264 -11.964 1.00 88.56 91 PRO A C 1
ATOM 716 O O . PRO A 1 91 ? -3.048 1.202 -12.540 1.00 88.56 91 PRO A O 1
ATOM 719 N N . PHE A 1 92 ? -3.492 2.326 -10.649 1.00 89.31 92 PHE A N 1
ATOM 720 C CA . PHE A 1 92 ? -3.427 1.152 -9.793 1.00 89.31 92 PHE A CA 1
ATOM 721 C C . PHE A 1 92 ? -4.548 0.162 -10.161 1.00 89.31 92 PHE A C 1
ATOM 723 O O . PHE A 1 92 ? -5.729 0.494 -10.023 1.00 89.31 92 PHE A O 1
ATOM 730 N N . PRO A 1 93 ? -4.225 -1.079 -10.580 1.00 90.50 93 PRO A N 1
ATOM 731 C CA . PRO A 1 93 ? -5.235 -2.023 -11.070 1.00 90.50 93 PRO A CA 1
ATOM 732 C C . PRO A 1 93 ? -6.095 -2.626 -9.944 1.00 90.50 93 PRO A C 1
ATOM 734 O O . PRO A 1 93 ? -7.081 -3.318 -10.196 1.00 90.50 93 PRO A O 1
ATOM 737 N N . GLY A 1 94 ? -5.755 -2.360 -8.681 1.00 91.75 94 GLY A N 1
ATOM 738 C CA . GLY A 1 94 ? -6.294 -3.082 -7.538 1.00 91.75 94 GLY A CA 1
ATOM 739 C C . GLY A 1 94 ? -5.433 -4.284 -7.162 1.00 91.75 94 GLY A C 1
ATOM 740 O O . GLY A 1 94 ? -4.547 -4.715 -7.902 1.00 91.75 94 GLY A O 1
ATOM 741 N N . GLY A 1 95 ? -5.689 -4.817 -5.975 1.00 93.56 95 GLY A N 1
ATOM 742 C CA . GLY A 1 95 ? -4.880 -5.893 -5.434 1.00 93.56 95 GLY A CA 1
ATOM 743 C C . GLY A 1 95 ? -5.202 -6.231 -3.991 1.00 93.56 95 GLY A C 1
ATOM 744 O O . GLY A 1 95 ? -6.066 -5.625 -3.350 1.00 93.56 95 GLY A O 1
ATOM 745 N N . GLU A 1 96 ? -4.456 -7.195 -3.486 1.00 94.94 96 GLU A N 1
ATOM 746 C CA . GLU A 1 96 ? -4.445 -7.615 -2.096 1.00 94.94 96 GLU A CA 1
ATOM 747 C C . GLU A 1 96 ? -3.182 -7.081 -1.419 1.00 94.94 96 GLU A C 1
ATOM 749 O O . GLU A 1 96 ? -2.066 -7.278 -1.908 1.00 94.94 96 GLU A O 1
ATOM 754 N N . VAL A 1 97 ? -3.351 -6.421 -0.276 1.00 95.38 97 VAL A N 1
ATOM 755 C CA . VAL A 1 97 ? -2.245 -6.076 0.613 1.00 95.38 97 VAL A CA 1
ATOM 756 C C . VAL A 1 97 ? -2.029 -7.225 1.586 1.00 95.38 97 VAL A C 1
ATOM 758 O O . VAL A 1 97 ? -2.938 -7.643 2.313 1.00 95.38 97 VAL A O 1
ATOM 761 N N . TYR A 1 98 ? -0.800 -7.719 1.618 1.00 95.19 98 TYR A N 1
ATOM 762 C CA . TYR A 1 98 ? -0.384 -8.807 2.489 1.00 95.19 98 TYR A CA 1
ATOM 763 C C . TYR A 1 98 ? 0.891 -8.464 3.245 1.00 95.19 98 TYR A C 1
ATOM 765 O O . TYR A 1 98 ? 1.523 -7.445 2.976 1.00 95.19 98 TYR A O 1
ATOM 773 N N . VAL A 1 99 ? 1.233 -9.282 4.239 1.00 93.38 99 VAL A N 1
ATOM 774 C CA . VAL A 1 99 ? 2.449 -9.101 5.035 1.00 93.38 99 VAL A CA 1
ATOM 775 C C . VAL A 1 99 ? 3.423 -10.220 4.720 1.00 93.38 99 VAL A C 1
ATOM 777 O O . VAL A 1 99 ? 3.079 -11.396 4.800 1.00 93.38 99 VAL A O 1
ATOM 780 N N . GLU A 1 100 ? 4.654 -9.846 4.398 1.00 92.19 100 GLU A N 1
ATOM 781 C CA . GLU A 1 100 ? 5.769 -10.764 4.196 1.00 92.19 100 GLU A CA 1
ATOM 782 C C . GLU A 1 100 ? 6.986 -10.203 4.925 1.00 92.19 100 GLU A C 1
ATOM 784 O O . GLU A 1 100 ? 7.299 -9.024 4.788 1.00 92.19 100 GLU A O 1
ATOM 789 N N . ALA A 1 101 ? 7.645 -11.025 5.746 1.00 90.62 101 ALA A N 1
ATOM 790 C CA . ALA A 1 101 ? 8.808 -10.608 6.536 1.00 90.62 101 ALA A CA 1
ATOM 791 C C . ALA A 1 101 ? 8.591 -9.303 7.347 1.00 90.62 101 ALA A C 1
ATOM 793 O O . ALA A 1 101 ? 9.499 -8.490 7.477 1.00 90.62 101 ALA A O 1
ATOM 794 N N . ASN A 1 102 ? 7.392 -9.120 7.921 1.00 85.56 102 ASN A N 1
ATOM 795 C CA . ASN A 1 102 ? 6.946 -7.918 8.653 1.00 85.56 102 ASN A CA 1
ATOM 796 C C . ASN A 1 102 ? 6.781 -6.632 7.824 1.00 85.56 102 ASN A C 1
ATOM 798 O O . ASN A 1 102 ? 6.509 -5.577 8.403 1.00 85.56 102 ASN A O 1
ATOM 802 N N . GLU A 1 103 ? 6.872 -6.712 6.500 1.00 89.12 103 GLU A N 1
ATOM 803 C CA . GLU A 1 103 ? 6.619 -5.601 5.586 1.00 89.12 103 GLU A CA 1
ATOM 804 C C . GLU A 1 103 ? 5.279 -5.775 4.870 1.00 89.12 103 GLU A C 1
ATOM 806 O O . GLU A 1 103 ? 4.889 -6.890 4.517 1.00 89.12 103 GLU A O 1
ATOM 811 N N . PHE A 1 104 ? 4.580 -4.666 4.620 1.00 91.88 104 PHE A N 1
ATOM 812 C CA . PHE A 1 104 ? 3.409 -4.679 3.750 1.00 91.88 104 PHE A CA 1
ATOM 813 C C . PHE A 1 104 ? 3.854 -4.809 2.288 1.00 91.88 104 PHE A C 1
ATOM 815 O O . PHE A 1 104 ? 4.743 -4.102 1.812 1.00 91.88 104 PHE A O 1
ATOM 822 N N . LYS A 1 105 ? 3.221 -5.724 1.563 1.00 92.56 105 LYS A N 1
ATOM 823 C CA . LYS A 1 105 ? 3.429 -5.987 0.139 1.00 92.56 105 LYS A CA 1
ATOM 824 C C . LYS A 1 105 ? 2.091 -5.927 -0.587 1.00 92.56 105 LYS A C 1
ATOM 826 O O . LYS A 1 10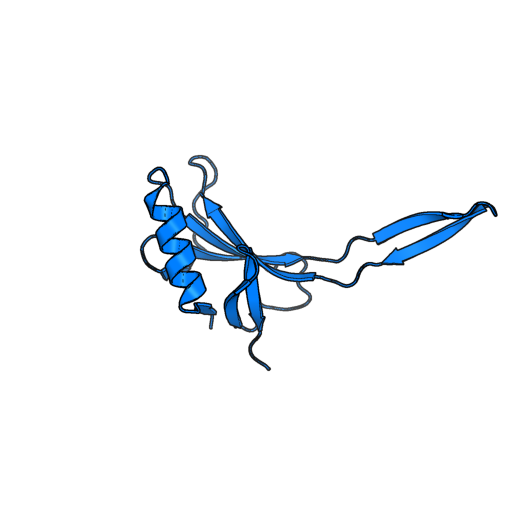5 ? 1.033 -6.040 0.031 1.00 92.56 105 LYS A O 1
ATOM 831 N N . VAL A 1 106 ? 2.142 -5.757 -1.905 1.00 93.12 106 VAL A N 1
ATOM 832 C CA . VAL A 1 106 ? 0.951 -5.690 -2.757 1.00 93.12 106 VAL A CA 1
ATOM 833 C C . VAL A 1 106 ? 1.008 -6.800 -3.792 1.00 93.12 106 VAL A C 1
ATOM 835 O O . VAL A 1 106 ? 1.950 -6.886 -4.576 1.00 93.12 106 VAL A O 1
ATOM 838 N N . ARG A 1 107 ? -0.029 -7.634 -3.826 1.00 92.88 107 ARG A N 1
ATOM 839 C CA . ARG A 1 107 ? -0.280 -8.581 -4.909 1.00 92.88 107 ARG A CA 1
ATOM 840 C C . ARG A 1 107 ? -1.332 -7.984 -5.830 1.00 92.88 107 ARG A C 1
ATOM 842 O O . ARG A 1 107 ? -2.473 -7.788 -5.423 1.00 92.88 107 ARG A O 1
ATOM 849 N N . LEU A 1 108 ? -0.953 -7.683 -7.067 1.00 91.69 108 LEU A N 1
ATOM 850 C CA . LEU A 1 108 ? -1.876 -7.120 -8.053 1.00 91.69 108 LEU A CA 1
ATOM 851 C C . LEU A 1 108 ? -2.904 -8.169 -8.479 1.00 91.69 108 LEU A C 1
ATOM 853 O O . LEU A 1 108 ? -2.566 -9.342 -8.645 1.00 91.69 108 LEU A O 1
ATOM 857 N N . HIS A 1 109 ? -4.151 -7.749 -8.685 1.00 84.38 109 HIS A N 1
ATOM 858 C CA . HIS A 1 109 ? -5.106 -8.593 -9.397 1.00 84.38 109 HIS A CA 1
ATOM 859 C C . HIS A 1 109 ? -4.691 -8.662 -10.870 1.00 84.38 109 HIS A C 1
ATOM 861 O O . HIS A 1 109 ? -4.319 -7.642 -11.454 1.00 84.38 109 HIS A O 1
ATOM 867 N N . ALA A 1 110 ? -4.715 -9.861 -11.458 1.00 68.31 110 ALA A N 1
ATOM 868 C CA . ALA A 1 110 ? -4.498 -10.008 -12.892 1.00 68.31 110 ALA A CA 1
ATOM 869 C C . ALA A 1 110 ? -5.559 -9.188 -13.647 1.00 68.31 110 ALA A C 1
ATOM 871 O O . ALA A 1 110 ? -6.737 -9.231 -13.282 1.00 68.31 110 ALA A O 1
ATOM 872 N N . ILE A 1 111 ? -5.104 -8.417 -14.638 1.00 57.47 111 ILE A N 1
ATOM 873 C CA . ILE A 1 111 ? -5.943 -7.620 -15.543 1.00 57.47 111 ILE A CA 1
ATOM 874 C C . ILE A 1 111 ? -6.489 -8.535 -16.636 1.00 57.47 111 ILE A C 1
ATOM 876 O O . ILE A 1 111 ? -5.681 -9.335 -17.165 1.00 57.47 111 ILE A O 1
#

pLDDT: mean 82.54, std 10.91, range [52.19, 95.81]

Sequence (111 aa):
MVTLSREAVARIEHLLSGAEPIDWFLVISWRKGTADVRRTGTGEVSWARTPDEGWVAELAGWKPNKSPRDDSMPLHGDVRLLIQEHFAPGPFPGGEVYVEANEFKVRLHAI